Protein AF-A0A3D1FAW8-F1 (afdb_monomer_lite)

Foldseek 3Di:
DDDDDDDPDDDDDDDDDDDDDDPVQDDPDPVSVVVCVVPDDVSVVCCFQVVQCVVCVDDCPPPNGNVRVD

Structure (mmCIF, N/CA/C/O backbone):
data_AF-A0A3D1FAW8-F1
#
_entry.id   AF-A0A3D1FAW8-F1
#
loop_
_atom_site.group_PDB
_atom_site.id
_atom_site.type_symbol
_atom_site.label_atom_id
_atom_site.label_alt_id
_atom_site.label_comp_id
_atom_site.label_asym_id
_atom_site.label_entity_id
_atom_site.label_seq_id
_atom_site.pdbx_PDB_ins_code
_atom_site.Cartn_x
_atom_site.Cartn_y
_atom_site.Cartn_z
_atom_site.occupancy
_atom_site.B_iso_or_equiv
_atom_site.auth_seq_id
_atom_site.auth_comp_id
_atom_site.auth_asym_id
_atom_site.auth_atom_id
_atom_site.pdbx_PDB_model_num
ATOM 1 N N . MET A 1 1 ? -9.516 10.341 43.305 1.00 56.88 1 MET A N 1
ATOM 2 C CA . MET A 1 1 ? -9.725 9.568 42.060 1.00 56.88 1 MET A CA 1
ATOM 3 C C . MET A 1 1 ? -10.301 10.528 41.039 1.00 56.88 1 MET A C 1
ATOM 5 O O . MET A 1 1 ? -11.230 11.236 41.400 1.00 56.88 1 MET A O 1
ATOM 9 N N . ALA A 1 2 ? -9.708 10.641 39.850 1.00 71.88 2 ALA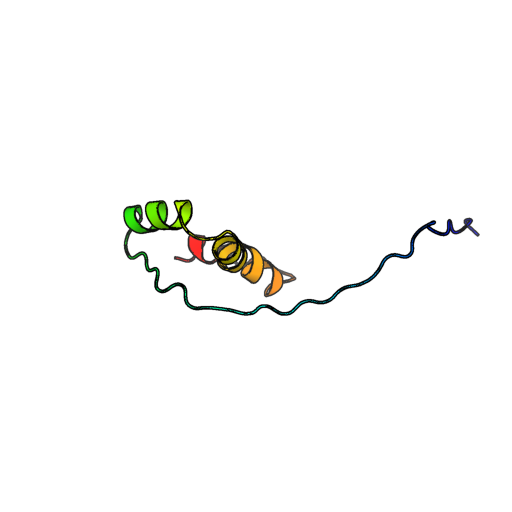 A N 1
ATOM 10 C CA . ALA A 1 2 ? -10.211 11.549 38.820 1.00 71.88 2 ALA A CA 1
ATOM 11 C C . ALA A 1 2 ? -11.594 11.085 38.334 1.00 71.88 2 ALA A C 1
ATOM 13 O O . ALA A 1 2 ? -11.809 9.886 38.152 1.00 71.88 2 ALA A O 1
ATOM 14 N N . GLU A 1 3 ? -12.522 12.022 38.152 1.00 76.94 3 GLU A N 1
ATOM 15 C CA . GLU A 1 3 ? -13.830 11.755 37.551 1.00 76.94 3 GLU A CA 1
ATOM 16 C C . GLU A 1 3 ? -13.647 11.249 36.112 1.00 76.94 3 GLU A C 1
ATOM 18 O O . GLU A 1 3 ? -12.992 11.892 35.289 1.00 76.94 3 GLU A O 1
ATOM 23 N N . LEU A 1 4 ? -14.202 10.074 35.809 1.00 81.69 4 LEU A N 1
ATOM 24 C CA . LEU A 1 4 ? -14.184 9.502 34.465 1.00 81.69 4 LEU A CA 1
ATOM 25 C C . LEU A 1 4 ? -15.378 10.045 33.676 1.00 81.69 4 LEU A C 1
ATOM 27 O O . LEU A 1 4 ? -16.529 9.711 33.958 1.00 81.69 4 LEU A O 1
ATOM 31 N N . TYR A 1 5 ? -15.105 10.863 32.663 1.00 86.69 5 TYR A N 1
ATOM 32 C CA . TYR A 1 5 ? -16.134 11.385 31.768 1.00 86.69 5 TYR A CA 1
ATOM 33 C C . TYR A 1 5 ? -16.608 10.294 30.801 1.00 86.69 5 TYR A C 1
ATOM 35 O O . TYR A 1 5 ? -15.826 9.750 30.020 1.00 86.69 5 TYR A O 1
ATOM 43 N N . LYS A 1 6 ? -17.908 9.984 30.831 1.00 90.50 6 LYS A N 1
ATOM 44 C CA . LYS A 1 6 ? -18.530 9.058 29.877 1.00 90.50 6 LYS A CA 1
ATOM 45 C C . LYS A 1 6 ? -18.872 9.799 28.585 1.00 90.50 6 LYS A C 1
ATOM 47 O O . LYS A 1 6 ? -19.573 10.809 28.612 1.00 90.50 6 LYS A O 1
ATOM 52 N N . ALA A 1 7 ? -18.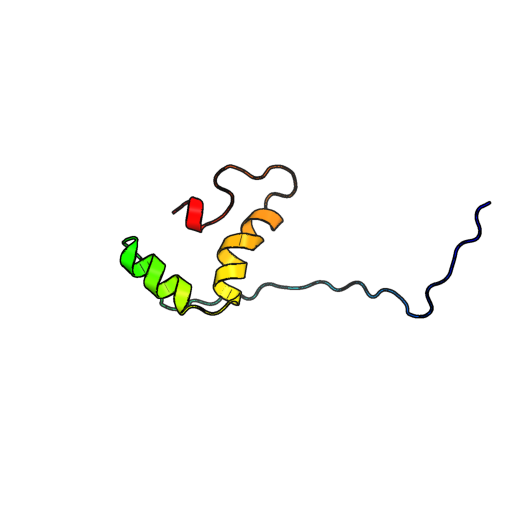403 9.285 27.450 1.00 92.94 7 ALA A N 1
ATOM 53 C CA . ALA A 1 7 ? -18.778 9.814 26.143 1.00 92.94 7 ALA A CA 1
ATOM 54 C C . ALA A 1 7 ? -20.288 9.647 25.897 1.00 92.94 7 ALA A C 1
ATOM 56 O O . ALA A 1 7 ? -20.875 8.633 26.282 1.00 92.94 7 ALA A O 1
ATOM 57 N N . LYS A 1 8 ? -20.909 10.638 25.240 1.00 95.12 8 LYS A N 1
ATOM 58 C CA . LYS A 1 8 ? -22.327 10.572 24.838 1.00 95.12 8 LYS A CA 1
ATOM 59 C C . LYS A 1 8 ? -22.578 9.427 23.853 1.00 95.12 8 LYS A C 1
ATOM 61 O O . LYS A 1 8 ? -23.580 8.738 23.977 1.00 95.12 8 LYS A O 1
ATOM 66 N N . GLU A 1 9 ? -21.627 9.195 22.952 1.00 96.31 9 GLU A N 1
ATOM 67 C CA . GLU A 1 9 ? -21.643 8.098 21.986 1.00 96.31 9 GLU A CA 1
ATOM 68 C C . GLU A 1 9 ? -20.505 7.109 22.283 1.00 96.31 9 GLU A C 1
ATOM 70 O O . GLU A 1 9 ? -19.373 7.541 22.534 1.00 96.31 9 GLU A O 1
ATOM 75 N N . PRO A 1 10 ? -20.758 5.788 22.263 1.00 94.62 10 PRO A N 1
ATOM 76 C CA . PRO A 1 10 ? -19.716 4.796 22.491 1.00 94.62 10 PRO A CA 1
ATOM 77 C C . PRO A 1 10 ? -18.757 4.706 21.294 1.00 94.62 10 PRO A C 1
ATOM 79 O O . PRO A 1 10 ? -19.185 4.659 20.140 1.00 94.62 10 PRO A O 1
ATOM 82 N N . PHE A 1 11 ? -17.452 4.595 21.563 1.00 95.62 11 PHE A N 1
ATOM 83 C CA . PHE A 1 11 ? -16.469 4.268 20.528 1.00 95.62 11 PHE A CA 1
ATOM 84 C C . PHE A 1 11 ? -16.654 2.815 20.078 1.00 95.62 11 PHE A C 1
ATOM 86 O O . PHE A 1 11 ? -16.674 1.898 20.901 1.00 95.62 11 PHE A O 1
ATOM 93 N N . ARG A 1 12 ? -16.777 2.597 18.767 1.00 96.50 12 ARG A N 1
ATOM 94 C CA . ARG A 1 12 ? -16.895 1.259 18.182 1.00 96.50 12 ARG A CA 1
ATOM 95 C C . ARG A 1 12 ? -15.577 0.870 17.530 1.00 96.50 12 ARG A C 1
ATOM 97 O O . ARG A 1 12 ? -15.103 1.556 16.630 1.00 96.50 12 ARG A O 1
ATOM 104 N N . PHE A 1 13 ? -15.006 -0.241 17.978 1.00 96.50 13 PHE A N 1
ATOM 105 C CA . PHE A 1 13 ? -13.827 -0.826 17.354 1.00 96.50 13 PHE A CA 1
ATOM 106 C C . PHE A 1 13 ? -14.243 -1.609 16.112 1.00 96.50 13 PHE A C 1
ATOM 108 O O . PHE A 1 13 ? -15.143 -2.445 16.170 1.00 96.50 13 PHE A O 1
ATOM 115 N N . PHE A 1 14 ? -13.564 -1.347 15.000 1.00 94.81 14 PHE A N 1
ATOM 116 C CA . PHE A 1 14 ? -13.751 -2.067 13.748 1.00 94.81 14 PHE A CA 1
ATOM 117 C C . PHE A 1 14 ? -12.445 -2.745 13.354 1.00 94.81 14 PHE A C 1
ATOM 119 O O . PHE A 1 14 ? -11.361 -2.195 13.549 1.00 94.81 14 PHE A O 1
ATOM 126 N N . THR A 1 15 ? -12.562 -3.935 12.776 1.00 93.44 15 THR A N 1
ATOM 127 C CA . THR A 1 15 ? -11.470 -4.587 12.053 1.00 93.44 15 THR A CA 1
ATOM 128 C C . THR A 1 15 ? -11.753 -4.525 10.557 1.00 93.44 15 THR A C 1
ATOM 130 O O . THR A 1 15 ? -12.849 -4.153 10.133 1.00 93.44 15 THR A O 1
ATOM 133 N N . ARG A 1 16 ? -10.766 -4.882 9.743 1.00 88.88 16 ARG A N 1
ATOM 134 C CA . ARG A 1 16 ? -10.894 -4.918 8.288 1.00 88.88 16 ARG A CA 1
ATOM 135 C C . ARG A 1 16 ? -10.118 -6.084 7.702 1.00 88.88 16 ARG A C 1
ATOM 137 O O . ARG A 1 16 ? -9.169 -6.571 8.311 1.00 88.88 16 ARG A O 1
ATOM 144 N N . LEU A 1 17 ? -10.475 -6.441 6.475 1.00 89.38 17 LEU A N 1
ATOM 145 C CA . LEU A 1 17 ? -9.704 -7.330 5.616 1.00 89.38 17 LEU A CA 1
ATOM 146 C C . LEU A 1 17 ? -9.341 -6.589 4.330 1.00 89.38 17 LEU A C 1
ATOM 148 O O . LEU A 1 17 ? -10.088 -5.723 3.876 1.00 89.38 17 LEU A O 1
ATOM 152 N N . HIS A 1 18 ? -8.191 -6.933 3.757 1.00 89.19 18 HIS A N 1
ATOM 153 C CA . HIS A 1 18 ? -7.749 -6.411 2.466 1.00 89.19 18 HIS A CA 1
ATOM 154 C C . HIS A 1 18 ? -8.067 -7.422 1.372 1.00 89.19 18 HIS A C 1
ATOM 156 O O . HIS A 1 18 ? -7.528 -8.526 1.393 1.00 89.19 18 HIS A O 1
ATOM 162 N N . LEU A 1 19 ? -8.896 -7.038 0.403 1.00 93.00 19 LEU A N 1
ATOM 163 C CA . LEU A 1 19 ? -9.069 -7.792 -0.836 1.00 93.00 19 LEU A CA 1
ATOM 164 C C . LEU A 1 19 ? -8.098 -7.230 -1.876 1.00 93.00 19 LEU A C 1
ATOM 166 O O . LEU A 1 19 ? -8.161 -6.050 -2.207 1.00 93.00 19 LEU A O 1
ATOM 170 N N . THR A 1 20 ? -7.157 -8.055 -2.331 1.00 92.50 20 THR A N 1
ATOM 171 C CA . THR A 1 20 ? -6.171 -7.649 -3.342 1.00 92.50 20 THR A CA 1
ATOM 172 C C . THR A 1 20 ? -6.627 -8.136 -4.708 1.00 92.50 20 THR A C 1
ATOM 174 O O . THR A 1 20 ? -6.908 -9.320 -4.871 1.00 92.50 20 THR A O 1
ATOM 177 N N . GLU A 1 21 ? -6.665 -7.228 -5.678 1.00 94.81 21 GLU A N 1
ATOM 178 C CA . GLU A 1 21 ? -7.118 -7.489 -7.043 1.00 94.81 21 GLU A CA 1
ATOM 179 C C . GLU A 1 21 ? -6.031 -7.103 -8.049 1.00 94.81 21 GLU A C 1
ATOM 181 O O . GLU A 1 21 ? -5.259 -6.167 -7.827 1.00 94.81 21 GLU A O 1
ATOM 186 N N . LEU A 1 22 ? -5.967 -7.826 -9.167 1.00 95.69 22 LEU A N 1
ATOM 187 C CA . LEU A 1 22 ? -5.059 -7.502 -10.263 1.00 95.69 22 LEU A CA 1
ATOM 188 C C . LEU A 1 22 ? -5.697 -6.439 -11.157 1.00 95.69 22 LEU A C 1
ATOM 190 O O . LEU A 1 22 ? -6.747 -6.668 -11.748 1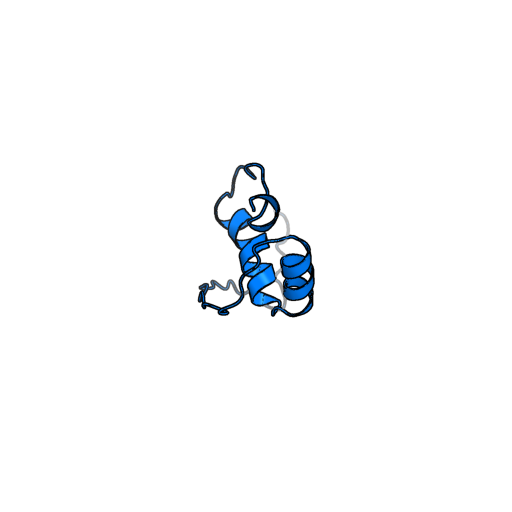.00 95.69 22 LEU A O 1
ATOM 194 N N . THR A 1 23 ? -5.026 -5.298 -11.307 1.00 95.81 23 THR A N 1
ATOM 195 C CA . THR A 1 23 ? -5.494 -4.196 -12.166 1.00 95.81 23 THR A CA 1
ATOM 196 C C . THR A 1 23 ? -5.155 -4.399 -13.644 1.00 95.81 23 THR A C 1
ATOM 198 O O . THR A 1 23 ? -5.676 -3.689 -14.498 1.00 95.81 23 THR A O 1
ATOM 201 N N . GLY A 1 24 ? -4.246 -5.328 -13.961 1.00 96.38 24 GLY A N 1
ATOM 202 C CA . GLY A 1 24 ? -3.702 -5.513 -15.312 1.00 96.38 24 GLY A CA 1
ATOM 203 C C . GLY A 1 24 ? -2.748 -4.399 -15.769 1.00 96.38 24 GLY A C 1
ATOM 204 O O . GLY A 1 24 ? -2.241 -4.453 -16.887 1.00 96.38 24 GLY A O 1
ATOM 205 N N . LEU A 1 25 ? -2.475 -3.407 -14.917 1.00 96.56 25 LEU A N 1
ATOM 206 C CA . LEU A 1 25 ? -1.592 -2.284 -15.219 1.00 96.56 25 LEU A CA 1
ATOM 207 C C . LEU A 1 25 ? -0.142 -2.630 -14.870 1.00 96.56 25 LEU A C 1
ATOM 209 O O . LEU A 1 25 ? 0.134 -3.252 -13.844 1.00 96.56 25 LEU A O 1
ATOM 213 N N . ARG A 1 26 ? 0.802 -2.196 -15.710 1.00 96.56 26 ARG A N 1
ATOM 214 C CA . ARG A 1 26 ? 2.237 -2.411 -15.492 1.00 96.56 26 ARG A CA 1
ATOM 215 C C . ARG A 1 26 ? 3.046 -1.219 -15.987 1.00 96.56 26 ARG A C 1
ATOM 217 O O . ARG A 1 26 ? 2.879 -0.789 -17.123 1.00 96.56 26 ARG A O 1
ATOM 224 N N . ALA A 1 27 ? 3.985 -0.763 -15.162 1.00 97.75 27 ALA A N 1
ATOM 225 C CA . ALA A 1 27 ? 5.037 0.160 -15.566 1.00 97.75 27 ALA A CA 1
ATOM 226 C C . ALA A 1 27 ? 6.378 -0.579 -15.664 1.00 97.75 27 ALA A C 1
ATOM 228 O O . ALA A 1 27 ? 6.699 -1.417 -14.827 1.00 97.75 27 ALA A O 1
ATOM 229 N N . SER A 1 28 ? 7.157 -0.293 -16.705 1.00 97.50 28 SER A N 1
ATOM 230 C CA . SER A 1 28 ? 8.555 -0.739 -16.841 1.00 97.50 28 SER A CA 1
ATOM 231 C C . SER A 1 28 ? 9.534 0.431 -16.963 1.00 97.50 28 SER A C 1
ATOM 233 O O . SER A 1 28 ? 10.740 0.220 -16.923 1.00 97.50 28 SER A O 1
ATOM 235 N N . ILE A 1 29 ? 9.021 1.658 -17.103 1.00 98.12 29 ILE A N 1
ATOM 236 C CA . ILE A 1 29 ? 9.792 2.904 -17.146 1.00 98.12 29 ILE A CA 1
ATOM 237 C C . ILE A 1 29 ? 9.052 4.014 -16.390 1.00 98.12 29 ILE A C 1
ATOM 239 O O . ILE A 1 29 ? 7.831 3.957 -16.220 1.00 98.12 29 ILE A O 1
ATOM 243 N N . LEU A 1 30 ? 9.781 5.063 -15.998 1.00 98.31 30 LEU A N 1
ATOM 244 C CA . LEU A 1 30 ? 9.244 6.171 -15.198 1.00 98.31 30 LEU A CA 1
ATOM 245 C C . LEU A 1 30 ? 8.084 6.921 -15.869 1.00 98.31 30 LEU A C 1
ATOM 247 O O . LEU A 1 30 ? 7.153 7.341 -15.188 1.00 98.31 30 LEU A O 1
ATOM 251 N N . SER A 1 31 ? 8.094 7.076 -17.196 1.00 98.25 31 SER A N 1
ATOM 252 C CA . SER A 1 31 ? 7.003 7.762 -17.904 1.00 98.25 31 SER A CA 1
ATOM 253 C C . SER A 1 31 ? 5.691 6.973 -17.859 1.00 98.25 31 SER A C 1
ATOM 255 O O . SER A 1 31 ? 4.636 7.560 -17.622 1.00 98.25 31 SER A O 1
ATOM 257 N N . GLN A 1 32 ? 5.754 5.645 -18.012 1.00 98.25 32 GLN A N 1
ATOM 258 C CA . GLN A 1 32 ? 4.597 4.759 -17.842 1.00 98.25 32 GLN A CA 1
ATOM 259 C C . GLN A 1 32 ? 4.086 4.814 -16.406 1.00 98.25 32 GLN A C 1
ATOM 261 O O . GLN A 1 32 ? 2.888 4.959 -16.186 1.00 98.25 32 GLN A O 1
ATOM 266 N N . PHE A 1 33 ? 4.998 4.752 -15.435 1.00 98.00 33 PHE A N 1
ATOM 267 C CA . PHE A 1 33 ? 4.656 4.837 -14.022 1.00 98.00 33 PHE A CA 1
ATOM 268 C C . PHE A 1 33 ? 3.928 6.142 -13.682 1.00 98.00 33 PHE A C 1
ATOM 270 O O . PHE A 1 33 ? 2.856 6.105 -13.083 1.00 98.00 33 PHE A O 1
ATOM 277 N N . LEU A 1 34 ? 4.448 7.285 -14.140 1.00 98.00 34 LEU A N 1
ATOM 278 C CA . LEU A 1 34 ? 3.816 8.589 -13.940 1.00 98.00 34 LEU A CA 1
ATOM 279 C C . LEU A 1 34 ? 2.426 8.668 -14.582 1.00 98.00 34 LEU A C 1
ATOM 281 O O . LEU A 1 34 ? 1.525 9.266 -13.996 1.00 98.00 34 LEU A O 1
ATOM 285 N N . SER A 1 35 ? 2.252 8.095 -15.776 1.00 98.06 35 SER A N 1
ATOM 286 C CA . SER A 1 35 ? 0.942 8.035 -16.434 1.00 98.06 35 SER A CA 1
ATOM 287 C C . SER A 1 35 ? -0.042 7.208 -15.607 1.00 98.06 35 SER A C 1
ATOM 289 O O . SER A 1 35 ? -1.127 7.679 -15.285 1.00 98.06 35 SER A O 1
ATOM 291 N N . LEU A 1 36 ? 0.370 6.009 -15.188 1.00 98.00 36 LEU A N 1
ATOM 292 C CA . LEU A 1 36 ? -0.482 5.080 -14.451 1.00 98.00 36 LEU A CA 1
ATOM 293 C C . LEU A 1 36 ? -0.831 5.584 -13.047 1.00 98.00 36 LEU A C 1
ATOM 295 O O . LEU A 1 36 ? -1.973 5.434 -12.626 1.00 98.00 36 LEU A O 1
ATOM 299 N N . ILE A 1 37 ? 0.095 6.234 -12.333 1.00 96.81 37 ILE A N 1
ATOM 300 C CA . ILE A 1 37 ? -0.190 6.813 -11.009 1.00 96.81 37 ILE A CA 1
ATOM 301 C C . ILE A 1 37 ? -1.282 7.886 -11.065 1.00 96.81 37 ILE A C 1
ATOM 303 O O . ILE A 1 37 ? -2.029 8.041 -10.101 1.00 96.81 37 ILE A O 1
ATOM 307 N N . LYS A 1 38 ? -1.385 8.625 -12.174 1.00 96.81 38 LYS A N 1
ATOM 308 C CA . LYS A 1 38 ? -2.415 9.659 -12.346 1.00 96.81 38 LYS A CA 1
ATOM 309 C C . LYS A 1 38 ? -3.802 9.079 -12.621 1.00 96.81 38 LYS A C 1
ATOM 311 O O . LYS A 1 38 ? -4.788 9.772 -12.393 1.00 96.81 38 LYS A O 1
ATOM 316 N N . GLU A 1 39 ? -3.872 7.848 -13.121 1.00 96.50 39 GLU A N 1
ATOM 317 C CA . GLU A 1 39 ? -5.112 7.219 -13.590 1.00 96.50 39 GLU A CA 1
ATOM 318 C C . GLU A 1 39 ? -5.629 6.122 -12.651 1.00 96.50 39 GLU A C 1
ATOM 320 O O . GLU A 1 39 ? -6.832 5.868 -12.597 1.00 96.50 39 GLU A O 1
ATOM 325 N N . VAL A 1 40 ? -4.742 5.455 -11.909 1.00 96.81 40 VAL A N 1
ATOM 326 C CA . VAL A 1 40 ? -5.108 4.319 -11.062 1.00 96.81 40 VAL A CA 1
ATOM 327 C C . VAL A 1 40 ? -5.999 4.740 -9.887 1.00 96.81 40 VAL A C 1
ATOM 329 O O . VAL A 1 40 ? -5.857 5.817 -9.308 1.00 96.81 40 VAL A O 1
ATOM 332 N N . GLY A 1 41 ? -6.914 3.856 -9.483 1.00 96.00 41 GLY A N 1
ATOM 333 C CA . GLY A 1 41 ? -7.777 4.090 -8.329 1.00 96.00 41 GLY A CA 1
ATOM 334 C C . GLY A 1 41 ? -6.999 4.231 -7.012 1.00 96.00 41 GLY A C 1
ATOM 335 O O . GLY A 1 41 ? -5.988 3.561 -6.782 1.00 96.00 41 GLY A O 1
ATOM 336 N N . GLY A 1 42 ? -7.526 5.044 -6.089 1.00 95.31 42 GLY A N 1
ATOM 337 C CA . GLY A 1 42 ? -6.889 5.322 -4.793 1.00 95.31 42 GLY A CA 1
ATOM 338 C C . GLY A 1 42 ? -6.618 4.080 -3.932 1.00 95.31 42 GLY A C 1
ATOM 339 O O . GLY A 1 42 ? -5.682 4.081 -3.138 1.00 95.31 42 GLY A O 1
ATOM 340 N N . ALA A 1 43 ? -7.366 2.990 -4.132 1.00 94.56 43 ALA A N 1
ATOM 341 C CA . ALA A 1 43 ? -7.110 1.709 -3.475 1.00 94.56 43 ALA A CA 1
ATOM 342 C C . ALA A 1 43 ? -5.745 1.104 -3.853 1.00 94.56 43 ALA A C 1
ATOM 344 O O . ALA A 1 43 ? -5.079 0.528 -2.995 1.00 94.56 43 ALA A O 1
ATOM 345 N N . SER A 1 44 ? -5.291 1.275 -5.101 1.00 95.38 44 SER A N 1
ATOM 346 C CA . SER A 1 44 ? -3.962 0.811 -5.527 1.00 95.38 44 SER A CA 1
ATOM 347 C C . SER A 1 44 ? -2.855 1.651 -4.896 1.00 95.38 44 SER A C 1
ATOM 349 O O . SER A 1 44 ? -1.886 1.100 -4.381 1.00 95.38 44 SER A O 1
ATOM 351 N N . ILE A 1 45 ? -3.032 2.978 -4.843 1.00 95.06 45 ILE A N 1
ATOM 352 C CA . ILE A 1 45 ? -2.097 3.866 -4.136 1.00 95.06 45 ILE A CA 1
ATOM 353 C C . ILE A 1 45 ? -2.022 3.476 -2.659 1.00 95.06 45 ILE A C 1
ATOM 355 O O . ILE A 1 45 ? -0.929 3.304 -2.123 1.00 95.06 45 ILE A O 1
ATOM 359 N N . TYR A 1 46 ? -3.171 3.271 -2.009 1.00 92.62 46 TYR A N 1
ATOM 360 C CA . TYR A 1 46 ? -3.247 2.827 -0.620 1.00 92.62 46 TYR A CA 1
ATOM 361 C C . TYR A 1 46 ? -2.517 1.497 -0.397 1.00 92.62 46 TYR A C 1
ATOM 363 O O . TYR A 1 46 ? -1.731 1.378 0.542 1.00 92.62 46 TYR A O 1
ATOM 371 N N . HIS A 1 47 ? -2.739 0.514 -1.275 1.00 92.69 47 HIS A N 1
ATOM 372 C CA . HIS A 1 47 ? -2.082 -0.787 -1.209 1.00 92.69 47 HIS A CA 1
ATOM 373 C C . HIS A 1 47 ? -0.557 -0.651 -1.255 1.00 92.69 47 HIS A C 1
ATOM 375 O O . HIS A 1 47 ? 0.116 -1.169 -0.372 1.00 92.69 47 HIS A O 1
ATOM 381 N N . HIS A 1 48 ? -0.023 0.100 -2.217 1.00 91.69 48 HIS A N 1
ATOM 382 C CA . HIS A 1 48 ? 1.422 0.203 -2.434 1.00 91.69 48 HIS A CA 1
ATOM 383 C C . HIS A 1 48 ? 2.148 1.137 -1.459 1.00 91.69 48 HIS A C 1
ATOM 385 O O . HIS A 1 48 ? 3.367 1.068 -1.351 1.00 91.69 48 HIS A O 1
ATOM 391 N N . THR A 1 49 ? 1.424 1.988 -0.721 1.00 90.00 49 THR A N 1
ATOM 392 C CA . THR A 1 49 ? 2.014 2.951 0.232 1.00 90.00 49 THR A CA 1
ATOM 393 C C . THR A 1 49 ? 1.779 2.596 1.699 1.00 90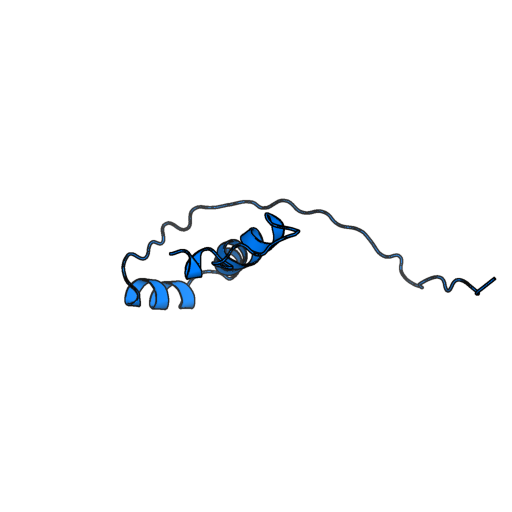.00 49 THR A C 1
ATOM 395 O O . THR A 1 49 ? 2.687 2.714 2.514 1.00 90.00 49 THR A O 1
ATOM 398 N N . HIS A 1 50 ? 0.574 2.147 2.066 1.00 84.19 50 HIS A N 1
ATOM 399 C CA . HIS A 1 50 ? 0.185 1.962 3.470 1.00 84.19 50 HIS A CA 1
ATOM 400 C C . HIS A 1 50 ? 0.274 0.511 3.938 1.00 84.19 50 HIS A C 1
ATOM 402 O O . HIS A 1 50 ? 0.434 0.272 5.135 1.00 84.19 50 HIS A O 1
ATOM 408 N N . ARG A 1 51 ? 0.177 -0.471 3.030 1.00 73.31 51 ARG A N 1
ATOM 409 C CA . ARG A 1 51 ? 0.337 -1.889 3.394 1.00 73.31 51 ARG A CA 1
ATOM 410 C C . ARG A 1 51 ? 1.707 -2.140 4.018 1.00 73.31 51 ARG A C 1
ATOM 412 O O . ARG A 1 51 ? 1.795 -2.857 5.011 1.00 73.31 51 ARG A O 1
ATOM 419 N N . PHE A 1 52 ? 2.736 -1.499 3.472 1.00 67.19 52 PHE A N 1
ATOM 420 C CA . PHE A 1 52 ? 4.114 -1.633 3.925 1.00 67.19 52 PHE A CA 1
ATOM 421 C C . PHE A 1 52 ? 4.297 -1.223 5.397 1.00 67.19 52 PHE A C 1
ATOM 423 O O . PHE A 1 52 ? 4.864 -1.979 6.187 1.00 67.19 52 PHE A O 1
ATOM 430 N N . LEU A 1 53 ? 3.709 -0.086 5.791 1.00 67.12 53 LEU A N 1
ATOM 431 C CA . LEU A 1 53 ? 3.736 0.435 7.165 1.00 67.12 53 LEU A CA 1
ATOM 432 C C . LEU A 1 53 ? 2.999 -0.466 8.168 1.00 67.12 53 LEU A C 1
ATOM 434 O O . LEU A 1 53 ? 3.344 -0.509 9.344 1.00 67.12 53 LEU A O 1
ATOM 438 N N . GLN A 1 54 ? 1.974 -1.196 7.723 1.00 67.50 54 GLN A N 1
ATOM 439 C CA . GLN A 1 54 ? 1.229 -2.106 8.599 1.00 67.50 54 GLN A CA 1
ATOM 440 C C . GLN A 1 54 ? 1.954 -3.419 8.860 1.00 67.50 54 GLN A C 1
ATOM 442 O O . GLN A 1 54 ? 1.750 -4.026 9.909 1.00 67.50 54 GLN A O 1
ATOM 447 N N . GLN A 1 55 ? 2.768 -3.865 7.906 1.00 65.25 55 GLN A N 1
ATOM 448 C CA . GLN A 1 55 ? 3.521 -5.109 8.025 1.00 65.25 55 GLN A CA 1
ATOM 449 C C . GLN A 1 55 ? 4.766 -4.945 8.905 1.00 65.25 55 GLN A C 1
ATOM 451 O O . GLN A 1 55 ? 5.146 -5.895 9.585 1.00 65.25 55 GLN A O 1
ATOM 456 N N . HIS A 1 56 ? 5.351 -3.745 8.966 1.00 62.47 56 HIS A N 1
ATOM 457 C CA . HIS A 1 56 ? 6.550 -3.461 9.755 1.00 62.47 56 HIS A CA 1
ATOM 458 C C . HIS A 1 56 ? 6.242 -2.464 10.885 1.00 62.47 56 HIS A C 1
ATOM 460 O O . HIS A 1 56 ? 6.589 -1.291 10.826 1.00 62.47 56 HIS A O 1
ATOM 466 N N . GLN A 1 57 ? 5.570 -2.936 11.942 1.00 59.72 57 GLN A N 1
ATOM 467 C CA . GLN A 1 57 ? 5.097 -2.092 13.057 1.00 59.72 57 GLN A CA 1
ATOM 468 C C . GLN A 1 57 ? 6.200 -1.391 13.876 1.00 59.72 57 GLN A C 1
ATOM 470 O O . GLN A 1 57 ? 5.882 -0.482 14.638 1.00 59.72 57 GLN A O 1
ATOM 475 N N . TYR A 1 58 ? 7.467 -1.802 13.757 1.00 58.06 58 TYR A N 1
ATOM 476 C CA . TYR A 1 58 ? 8.539 -1.348 14.658 1.00 58.06 58 TYR A CA 1
ATOM 477 C C . TYR A 1 58 ? 9.780 -0.773 13.967 1.00 58.06 58 TYR A C 1
ATOM 479 O O . TYR A 1 58 ? 10.616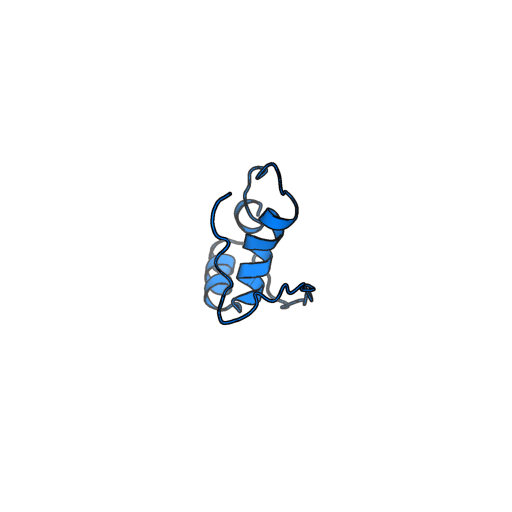 -0.169 14.633 1.00 58.06 58 TYR A O 1
ATOM 487 N N . LEU A 1 59 ? 9.891 -0.904 12.648 1.00 59.81 59 LEU A N 1
ATOM 488 C CA . LEU A 1 59 ? 10.942 -0.310 11.826 1.00 59.81 59 LEU A CA 1
ATOM 489 C C . LEU A 1 59 ? 10.284 0.009 10.485 1.00 59.81 59 LEU A C 1
ATOM 491 O O . LEU A 1 59 ? 9.620 -0.870 9.953 1.00 59.81 59 LEU A O 1
ATOM 495 N N . SER A 1 60 ? 10.440 1.209 9.929 1.00 58.25 60 SER A N 1
ATOM 496 C CA . SER A 1 60 ? 10.232 1.381 8.485 1.00 58.25 60 SER A CA 1
ATOM 497 C C . SER A 1 60 ? 11.533 0.947 7.822 1.00 58.25 60 SER A C 1
ATOM 499 O O . SER A 1 60 ? 12.476 1.741 7.839 1.00 58.25 60 SER A O 1
ATOM 501 N N . PRO A 1 61 ? 11.670 -0.294 7.315 1.00 63.75 61 PRO A N 1
ATOM 502 C CA . PRO A 1 61 ? 12.820 -0.604 6.489 1.00 63.75 61 PRO A CA 1
ATOM 503 C C . PRO A 1 61 ? 12.803 0.351 5.296 1.00 63.75 61 PRO A C 1
ATOM 505 O O . PRO A 1 61 ? 11.778 0.517 4.641 1.00 63.75 61 PRO A O 1
ATOM 508 N N . GLU A 1 62 ? 13.924 1.022 5.058 1.00 65.44 62 GLU A N 1
ATOM 509 C CA . GLU A 1 62 ? 14.125 1.752 3.814 1.00 65.44 62 GLU A CA 1
ATOM 510 C C . GLU A 1 62 ? 14.220 0.714 2.691 1.00 65.44 62 GLU A C 1
ATOM 512 O O . GLU A 1 62 ? 15.031 -0.215 2.800 1.00 65.44 62 GLU A O 1
ATOM 517 N N . PRO A 1 63 ? 13.409 0.827 1.629 1.00 74.56 63 PRO A N 1
ATOM 518 C CA . PRO A 1 63 ? 12.546 1.960 1.271 1.00 74.56 63 PRO A CA 1
ATOM 519 C C . PRO A 1 63 ? 11.094 1.874 1.806 1.00 74.56 63 PRO A C 1
ATOM 521 O O . PRO A 1 63 ? 10.532 0.787 1.910 1.00 74.56 63 PRO A O 1
ATOM 524 N N . PRO A 1 64 ? 10.429 3.017 2.079 1.00 79.06 64 PRO A N 1
ATOM 525 C CA . PRO A 1 64 ? 9.210 3.092 2.899 1.00 79.06 64 PRO A CA 1
ATOM 526 C C . PRO A 1 64 ? 7.907 2.645 2.210 1.00 79.06 64 PRO A C 1
ATOM 528 O O . PRO A 1 64 ? 6.843 2.700 2.832 1.00 79.06 64 PRO A O 1
ATOM 531 N N . ASN A 1 65 ? 7.945 2.290 0.923 1.00 88.44 65 ASN A N 1
ATOM 532 C CA . ASN A 1 65 ? 6.791 1.826 0.151 1.00 88.44 65 ASN A CA 1
ATOM 533 C C . ASN A 1 65 ? 7.226 1.114 -1.143 1.00 88.44 65 ASN A C 1
ATOM 535 O O . ASN A 1 65 ? 8.371 1.255 -1.575 1.00 88.44 65 ASN A O 1
ATOM 539 N N . ASP A 1 66 ? 6.290 0.414 -1.793 1.00 90.19 66 ASP A N 1
ATOM 540 C CA . ASP A 1 66 ? 6.568 -0.392 -2.990 1.00 90.19 66 ASP A CA 1
ATOM 541 C C . ASP A 1 66 ? 7.092 0.452 -4.167 1.00 90.19 66 ASP A C 1
ATOM 543 O O . ASP A 1 66 ? 7.869 -0.044 -4.976 1.00 90.19 66 ASP A O 1
ATOM 547 N N . PHE A 1 67 ? 6.701 1.728 -4.264 1.00 92.44 67 PHE A N 1
ATOM 548 C CA . PHE A 1 67 ? 7.154 2.623 -5.334 1.00 92.44 67 PHE A CA 1
ATOM 549 C C . PHE A 1 67 ? 8.565 3.163 -5.125 1.00 92.44 67 PHE A C 1
ATOM 551 O O . PHE A 1 67 ? 9.223 3.499 -6.096 1.00 92.44 67 PHE A O 1
ATOM 558 N N . ALA A 1 68 ? 9.001 3.305 -3.874 1.00 90.06 68 ALA A N 1
ATOM 559 C CA . ALA A 1 68 ? 10.377 3.666 -3.550 1.00 90.06 68 ALA A CA 1
ATOM 560 C C . ALA A 1 68 ? 11.308 2.444 -3.611 1.00 90.06 68 ALA A C 1
ATOM 562 O O . ALA A 1 68 ? 12.514 2.598 -3.781 1.00 90.06 68 ALA A O 1
ATOM 563 N N . TYR A 1 69 ? 10.746 1.242 -3.443 1.00 87.44 69 TYR A N 1
ATOM 564 C CA . TYR A 1 69 ? 11.446 -0.018 -3.665 1.00 87.44 69 TYR A CA 1
ATOM 565 C C . TYR A 1 69 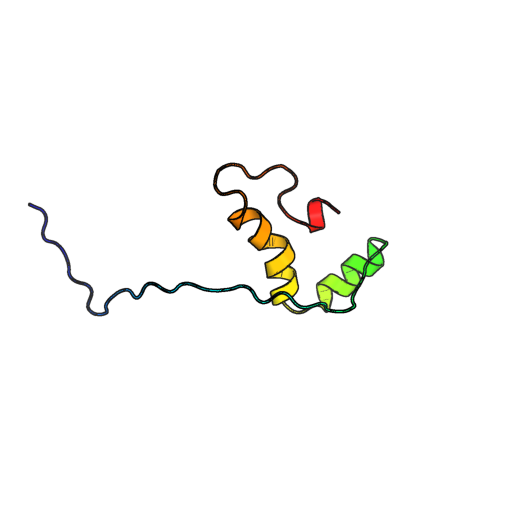? 11.713 -0.304 -5.144 1.00 87.44 69 TYR A C 1
ATOM 567 O O . TYR A 1 69 ? 12.795 -0.787 -5.478 1.00 87.44 69 TYR A O 1
ATOM 575 N N . TRP A 1 70 ? 10.715 -0.053 -5.994 1.00 91.69 70 TRP A N 1
ATOM 576 C CA . TRP A 1 70 ? 10.781 -0.238 -7.443 1.00 91.69 70 TRP A CA 1
ATOM 577 C C . TRP A 1 70 ? 11.636 0.832 -8.130 1.00 91.69 70 TRP A C 1
ATOM 579 O O . TRP A 1 70 ? 12.469 0.438 -8.980 1.00 91.69 70 TRP A O 1
#

pLDDT: mean 87.22, std 12.74, range [56.88, 98.31]

Sequence (70 aa):
MAELYKAKEPFRFFTRLHLTELTGLRASILSQFLSLIKEVGGASIYHHTHRFLQQHQYLSPEPPNDFAYW

Secondary structure (DSSP, 8-state):
----PPPSS--------PPP-------SSHHHHHHHHHHS-HHHHHHHHHHHHHH-SS--PSS-SHHHH-

Radius of gyration: 18.84 Å; chains: 1; bounding box: 36×20×60 Å